Protein AF-A0A7W0YR92-F1 (afdb_monomer_lite)

Secondary structure (DSSP, 8-state):
-HHHHHHHHHHHHHHHTT------------SSPSSPPPB-STTGGGT---B--EEEEEEEETTEEEEEEET-SSEEEE--

Foldseek 3Di:
DVVVVVVVVVVVVVVPPPDCPDDPPDDDDDPPDPDDWAWQPPCVVVVDTDTAFADWDWDDDPQKIWIDTPRRVGIDIGND

Structure (mmCIF, N/CA/C/O backbone):
data_AF-A0A7W0YR92-F1
#
_entry.id   AF-A0A7W0YR92-F1
#
loop_
_atom_site.group_PDB
_atom_site.id
_atom_site.type_symbol
_atom_site.label_atom_id
_atom_site.label_alt_id
_atom_site.label_comp_id
_atom_site.label_asym_id
_atom_site.label_entity_id
_atom_site.label_seq_id
_atom_site.pdbx_PDB_ins_code
_atom_site.Cartn_x
_atom_site.Cartn_y
_atom_site.Cartn_z
_atom_site.occupancy
_atom_site.B_iso_or_equiv
_atom_site.auth_seq_id
_atom_site.auth_comp_id
_atom_site.auth_asym_id
_atom_site.auth_atom_id
_atom_site.pdbx_PDB_model_num
ATOM 1 N N . MET A 1 1 ? -14.810 21.041 60.421 1.00 63.00 1 MET A N 1
ATOM 2 C CA . MET A 1 1 ? -15.368 20.226 59.313 1.00 63.00 1 MET A CA 1
ATOM 3 C C . MET A 1 1 ? -14.311 19.760 58.285 1.00 63.00 1 MET A C 1
ATOM 5 O O . MET A 1 1 ? -14.538 19.902 57.088 1.00 63.00 1 MET A O 1
ATOM 9 N N . PRO A 1 2 ? -13.159 19.189 58.695 1.00 81.06 2 PRO A N 1
ATOM 10 C CA . PRO A 1 2 ? -12.162 18.666 57.749 1.00 81.06 2 PRO A CA 1
ATOM 11 C C . PRO A 1 2 ? -12.565 17.305 57.157 1.00 81.06 2 PRO A C 1
ATOM 13 O O . PRO A 1 2 ? -12.350 17.070 55.974 1.00 81.06 2 PRO A O 1
ATOM 16 N N . LEU A 1 3 ? -13.234 16.455 57.947 1.00 84.12 3 LEU A N 1
ATOM 17 C CA . LEU A 1 3 ? -13.680 15.124 57.525 1.00 84.12 3 LEU A CA 1
ATOM 18 C C . LEU A 1 3 ? -14.680 15.194 56.360 1.00 84.12 3 LEU A C 1
ATOM 20 O O . LEU A 1 3 ? -14.522 14.496 55.369 1.00 84.12 3 LEU A O 1
ATOM 24 N N . VAL A 1 4 ? -15.660 16.100 56.433 1.00 87.19 4 VAL A N 1
ATOM 25 C CA . VAL A 1 4 ? -16.665 16.293 55.371 1.00 87.19 4 VAL A CA 1
ATOM 26 C C . VAL A 1 4 ? -16.011 16.757 54.067 1.00 87.19 4 VAL A C 1
ATOM 28 O O . VAL A 1 4 ? -16.342 16.259 52.998 1.00 87.19 4 VAL A O 1
ATOM 31 N N . ARG A 1 5 ? -15.027 17.661 54.150 1.00 84.81 5 ARG A N 1
ATOM 32 C CA . ARG A 1 5 ? -14.261 18.122 52.982 1.00 84.81 5 ARG A CA 1
ATOM 33 C C . ARG A 1 5 ? -13.425 17.001 52.365 1.00 84.81 5 ARG A C 1
ATOM 35 O O . ARG A 1 5 ? -13.356 16.908 51.145 1.00 84.81 5 ARG A O 1
ATOM 42 N N . PHE A 1 6 ? -12.835 16.144 53.196 1.00 87.88 6 PHE A N 1
ATOM 43 C CA . PHE A 1 6 ? -12.063 14.991 52.741 1.00 87.88 6 PHE A CA 1
ATOM 44 C C . PHE A 1 6 ? -12.947 13.962 52.024 1.00 87.88 6 PHE A C 1
ATOM 46 O O . PHE A 1 6 ? -12.612 13.518 50.932 1.00 87.88 6 PHE A O 1
ATOM 53 N N . VAL A 1 7 ? -14.120 13.654 52.585 1.00 91.38 7 VAL A N 1
ATOM 54 C CA . VAL A 1 7 ? -15.100 12.746 51.969 1.00 91.38 7 VAL A CA 1
ATOM 55 C C . VAL A 1 7 ? -15.582 13.287 50.623 1.00 91.38 7 VAL A C 1
ATOM 57 O O . VAL A 1 7 ? -15.597 12.553 49.640 1.00 91.38 7 VAL A O 1
ATOM 60 N N . ILE A 1 8 ? -15.908 14.580 50.548 1.00 89.19 8 ILE A N 1
ATOM 61 C CA . ILE A 1 8 ? -16.313 15.229 49.294 1.00 89.19 8 ILE A CA 1
ATOM 62 C C . ILE A 1 8 ? -15.198 15.134 48.242 1.00 89.19 8 ILE A C 1
ATOM 64 O O . ILE A 1 8 ? -15.475 14.781 47.098 1.00 89.19 8 ILE A O 1
ATOM 68 N N . ALA A 1 9 ? -13.943 15.388 48.623 1.00 87.31 9 ALA A N 1
AT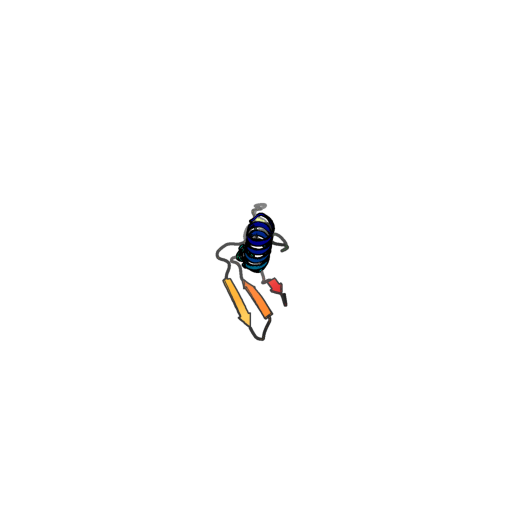OM 69 C CA . ALA A 1 9 ? -12.807 15.297 47.707 1.00 87.31 9 ALA A CA 1
ATOM 70 C C . ALA A 1 9 ? -12.603 13.871 47.162 1.00 87.31 9 ALA A C 1
ATOM 72 O O . ALA A 1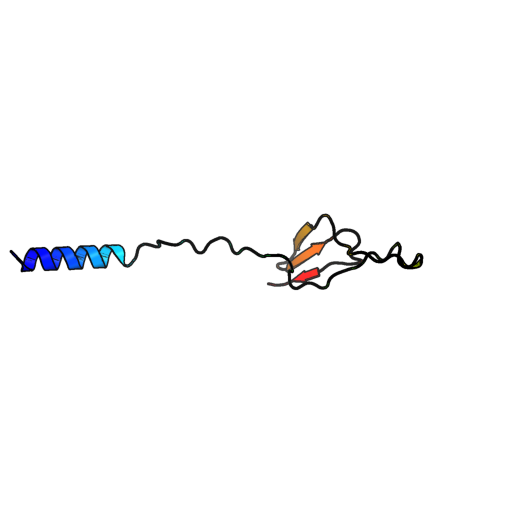 9 ? -12.369 13.704 45.967 1.00 87.31 9 ALA A O 1
ATOM 73 N N . VAL A 1 10 ? -12.751 12.847 48.009 1.00 89.38 10 VAL A N 1
ATOM 74 C CA . VAL A 1 10 ? -12.655 11.437 47.592 1.00 89.38 10 VAL A CA 1
ATOM 75 C C . VAL A 1 10 ? -13.791 11.058 46.639 1.00 89.38 10 VAL A C 1
ATOM 77 O O . VAL A 1 10 ? -13.541 10.418 45.621 1.00 89.38 10 VAL A O 1
ATOM 80 N N . VAL A 1 11 ? -15.024 11.488 46.921 1.00 87.75 11 VAL A N 1
ATOM 81 C CA . VAL A 1 11 ? -16.184 11.219 46.053 1.00 87.75 11 VAL A CA 1
ATOM 82 C C . VAL A 1 11 ? -16.025 11.888 44.685 1.00 87.75 11 VAL A C 1
ATOM 84 O O . VAL A 1 11 ? -16.274 11.252 43.662 1.00 87.75 11 VAL A O 1
ATOM 87 N N . LEU A 1 12 ? -15.556 13.138 44.644 1.00 83.81 12 LEU A N 1
ATOM 88 C CA . LEU A 1 12 ? -15.277 13.851 43.393 1.00 83.81 12 LEU A CA 1
ATOM 89 C C . LEU A 1 12 ? -14.162 13.183 42.577 1.00 83.81 12 LEU A C 1
ATOM 91 O O . LEU A 1 12 ? -14.301 13.053 41.364 1.00 83.81 12 LEU A O 1
ATOM 95 N N . ALA A 1 13 ? -13.087 12.726 43.225 1.00 82.12 13 ALA A N 1
ATOM 96 C CA . ALA A 1 13 ? -11.993 12.027 42.551 1.00 82.12 13 ALA A CA 1
ATOM 97 C C . ALA A 1 13 ? -12.415 10.648 42.007 1.00 82.12 13 ALA A C 1
ATOM 99 O O . ALA A 1 13 ? -12.003 10.254 40.919 1.00 82.12 13 ALA A O 1
ATOM 100 N N . ALA A 1 14 ? -13.271 9.922 42.731 1.00 80.75 14 ALA A N 1
ATOM 101 C CA . ALA A 1 14 ? -13.817 8.649 42.263 1.00 80.75 14 ALA A CA 1
ATOM 102 C C . ALA A 1 14 ? -14.774 8.832 41.070 1.00 80.75 14 ALA A C 1
ATOM 104 O O . ALA A 1 14 ? -14.777 8.013 40.151 1.00 80.75 14 ALA A O 1
ATOM 105 N N . ALA A 1 15 ? -15.546 9.924 41.049 1.00 76.69 15 ALA A N 1
ATOM 106 C CA . ALA A 1 15 ? -16.488 10.224 39.972 1.00 76.69 15 ALA A CA 1
ATOM 107 C C . ALA A 1 15 ? -15.808 10.582 38.634 1.00 76.69 15 ALA A C 1
ATOM 109 O O . ALA A 1 15 ? -16.416 10.407 37.579 1.00 76.69 15 ALA A O 1
ATOM 110 N N . THR A 1 16 ? -14.557 11.054 38.645 1.00 71.00 16 THR A N 1
ATOM 111 C CA . THR A 1 16 ? -13.815 11.418 37.421 1.00 71.00 16 THR A CA 1
ATOM 112 C C . THR A 1 16 ? -12.949 10.290 36.862 1.00 71.00 16 THR A C 1
ATOM 114 O O . THR A 1 16 ? -12.580 10.341 35.691 1.00 71.00 16 THR A O 1
ATOM 117 N N . ALA A 1 17 ? -12.668 9.243 37.645 1.00 67.50 17 ALA A N 1
ATOM 118 C CA . ALA A 1 17 ? -11.779 8.145 37.253 1.00 67.50 17 ALA A CA 1
ATOM 119 C C . ALA A 1 17 ? -12.301 7.278 36.088 1.00 67.50 17 ALA A C 1
ATOM 121 O O . ALA A 1 17 ? -11.533 6.523 35.501 1.00 67.50 17 ALA A O 1
ATOM 122 N N . SER A 1 18 ? -13.595 7.366 35.758 1.00 66.00 18 SER A N 1
ATOM 123 C CA . SER A 1 18 ? -14.251 6.496 34.764 1.00 66.00 18 SER A CA 1
ATOM 124 C C . SER A 1 18 ? -14.807 7.237 33.547 1.00 66.00 18 SER A C 1
ATOM 126 O O . SER A 1 18 ? -15.564 6.654 32.773 1.00 66.00 18 SER A O 1
ATOM 128 N N . LEU A 1 19 ? -14.475 8.517 33.361 1.00 70.50 19 LEU A N 1
ATOM 129 C CA . LEU A 1 19 ? -14.899 9.233 32.161 1.00 70.50 19 LEU A CA 1
ATOM 130 C C . LEU A 1 19 ? -14.021 8.786 30.981 1.00 70.50 19 LEU A C 1
ATOM 132 O O . LEU A 1 19 ? -12.804 8.973 31.049 1.00 70.50 19 LEU A O 1
ATOM 136 N N . PRO A 1 20 ? -14.589 8.226 29.894 1.00 70.75 20 PRO A N 1
ATOM 137 C CA . PRO A 1 20 ? -13.846 8.002 28.659 1.00 70.75 20 PRO A CA 1
ATOM 138 C C . PRO A 1 20 ? -13.491 9.361 28.038 1.00 70.75 20 PRO A C 1
ATOM 140 O O . PRO A 1 20 ? -14.194 9.885 27.181 1.00 70.75 20 PRO A O 1
ATOM 143 N N . ALA A 1 21 ? -12.406 9.967 28.520 1.00 68.56 21 ALA A N 1
ATOM 144 C CA . ALA A 1 21 ? -11.946 11.290 28.103 1.00 68.56 21 ALA A CA 1
ATOM 145 C C . ALA A 1 21 ? -11.272 11.276 26.722 1.00 68.56 21 ALA A C 1
ATOM 147 O O . ALA A 1 21 ? -11.033 12.330 26.136 1.00 68.56 21 ALA A O 1
ATOM 148 N N . GLN A 1 22 ? -10.967 10.092 26.190 1.00 71.38 22 GLN A N 1
ATOM 149 C CA . GLN A 1 22 ? -10.274 9.943 24.923 1.00 71.38 22 GLN A CA 1
ATOM 150 C C . GLN A 1 22 ? -10.952 8.844 24.108 1.00 71.38 22 GLN A C 1
ATOM 152 O O . GLN A 1 22 ? -10.812 7.657 24.392 1.00 71.38 22 GLN A O 1
ATOM 157 N N . SER A 1 23 ? -11.695 9.249 23.076 1.00 70.81 23 SER A N 1
ATOM 158 C CA . SER A 1 23 ? -11.961 8.349 21.957 1.00 70.81 23 SER A CA 1
ATOM 159 C C . SER A 1 23 ? -10.600 7.950 21.403 1.00 70.81 23 SER A C 1
ATOM 161 O O . SER A 1 23 ? 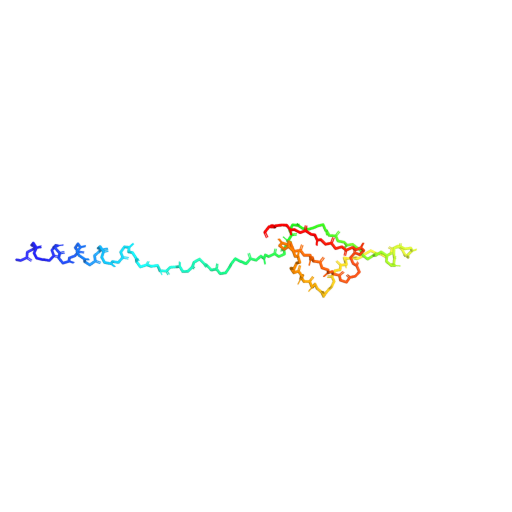-9.830 8.828 21.008 1.00 70.81 23 SER A O 1
ATOM 163 N N . SER A 1 24 ? -10.285 6.654 21.355 1.00 73.06 24 SER A N 1
ATOM 164 C CA . SER A 1 24 ? -9.231 6.184 20.458 1.00 73.06 24 SER A CA 1
ATOM 165 C C . SER A 1 24 ? -9.612 6.711 19.076 1.00 73.06 24 SER A C 1
ATOM 167 O O . SER A 1 24 ? -10.699 6.393 18.591 1.00 73.06 24 SER A O 1
ATOM 169 N N . GLY A 1 25 ? -8.827 7.629 18.512 1.00 73.81 25 GLY A N 1
ATOM 170 C CA . GLY A 1 25 ? -9.149 8.229 17.219 1.00 73.81 25 GLY A CA 1
ATOM 171 C C . GLY A 1 25 ? -9.364 7.154 16.150 1.00 73.81 25 GLY A C 1
ATOM 172 O O . GLY A 1 25 ? -8.978 5.997 16.335 1.00 73.81 25 GLY A O 1
ATOM 173 N N . ALA A 1 26 ? -9.971 7.527 15.021 1.00 77.75 26 ALA A N 1
ATOM 174 C CA . ALA A 1 26 ? -10.021 6.631 13.871 1.00 77.75 26 ALA A CA 1
ATOM 175 C C . ALA A 1 26 ? -8.599 6.137 13.565 1.00 77.75 26 ALA A C 1
ATOM 177 O O . ALA A 1 26 ? -7.660 6.937 13.549 1.00 77.75 26 ALA A O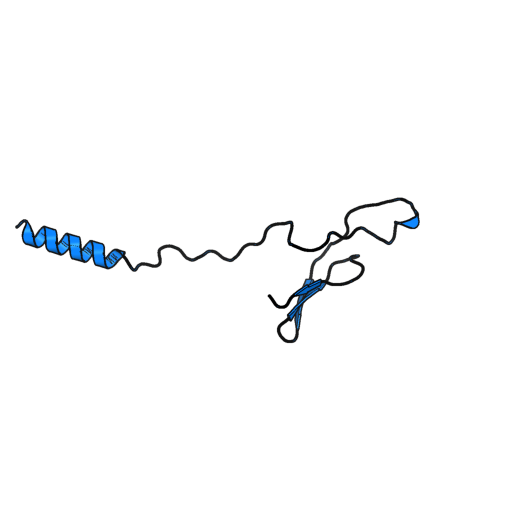 1
ATOM 178 N N . ARG A 1 27 ? -8.431 4.826 13.358 1.00 76.19 27 ARG A N 1
ATOM 179 C CA . ARG A 1 27 ? -7.139 4.266 12.959 1.00 76.19 27 ARG A CA 1
ATOM 180 C C . ARG A 1 27 ? -6.780 4.879 11.610 1.00 76.19 27 ARG A C 1
ATOM 182 O O . ARG A 1 27 ? -7.435 4.604 10.610 1.00 76.19 27 ARG A O 1
ATOM 189 N N . THR A 1 28 ? -5.791 5.762 11.607 1.00 74.19 28 THR A N 1
ATOM 190 C CA . THR A 1 28 ? -5.275 6.368 10.386 1.00 74.19 28 THR A CA 1
ATOM 191 C C . THR A 1 28 ? -4.102 5.546 9.879 1.00 74.19 28 THR A C 1
ATOM 193 O O . THR A 1 28 ? -3.354 4.939 10.647 1.00 74.19 28 THR A O 1
ATOM 196 N N . TYR A 1 29 ? -3.952 5.524 8.563 1.00 73.56 29 TYR A N 1
ATOM 197 C CA . TYR A 1 29 ? -2.852 4.866 7.876 1.00 73.56 29 TYR A CA 1
ATOM 198 C C . TYR A 1 29 ? -2.143 5.941 7.056 1.00 73.56 29 TYR A C 1
ATOM 200 O O . TYR A 1 29 ? -2.801 6.772 6.429 1.00 73.56 29 TYR A O 1
ATOM 208 N N . ALA A 1 30 ? -0.814 5.958 7.096 1.00 72.94 30 ALA A N 1
ATOM 209 C CA . ALA A 1 30 ? -0.001 6.872 6.305 1.00 72.94 30 ALA A CA 1
ATOM 210 C C . ALA A 1 30 ? 0.749 6.096 5.219 1.00 72.94 30 ALA A C 1
ATOM 212 O O . ALA A 1 30 ? 1.057 4.918 5.382 1.00 72.94 30 ALA A O 1
ATOM 213 N N . ASN A 1 31 ? 1.056 6.775 4.118 1.00 67.25 31 ASN A N 1
ATOM 214 C CA . ASN A 1 31 ? 1.961 6.260 3.098 1.00 67.25 31 ASN A CA 1
ATOM 215 C C . ASN A 1 31 ? 3.414 6.261 3.632 1.00 67.25 31 ASN A C 1
ATOM 217 O O . ASN A 1 31 ? 3.813 7.275 4.214 1.00 67.25 31 ASN A O 1
ATOM 221 N N . PRO A 1 32 ? 4.227 5.211 3.393 1.00 69.69 32 PRO A N 1
ATOM 222 C CA . PRO A 1 32 ? 3.902 3.966 2.696 1.00 69.69 32 PRO A CA 1
ATOM 223 C C . PRO A 1 32 ? 3.033 3.019 3.512 1.00 69.69 32 PRO A C 1
ATOM 225 O O . PRO A 1 32 ? 3.359 2.684 4.647 1.00 69.69 32 PRO A O 1
ATOM 228 N N . ILE A 1 33 ? 1.965 2.547 2.879 1.00 78.81 33 ILE A N 1
ATOM 229 C CA . ILE A 1 33 ? 1.289 1.321 3.296 1.00 78.81 33 ILE A CA 1
ATOM 230 C C . ILE A 1 33 ? 2.237 0.155 2.962 1.00 78.81 33 ILE A C 1
ATOM 232 O O . ILE A 1 33 ? 3.016 0.262 2.012 1.00 78.81 33 ILE A O 1
ATOM 236 N N . ASP A 1 34 ? 2.192 -0.928 3.741 1.00 84.75 34 ASP A N 1
ATOM 237 C CA . ASP A 1 34 ? 3.005 -2.137 3.534 1.00 84.75 34 ASP A CA 1
ATOM 238 C C . ASP A 1 34 ? 2.522 -2.937 2.309 1.00 84.75 34 ASP A C 1
ATOM 240 O O . ASP A 1 34 ? 1.895 -3.988 2.409 1.00 84.75 34 ASP A O 1
ATOM 244 N N . ILE A 1 35 ? 2.742 -2.363 1.128 1.00 85.06 35 ILE A N 1
ATOM 245 C CA . ILE A 1 35 ? 2.502 -2.957 -0.185 1.00 85.06 35 ILE A CA 1
ATOM 246 C C . ILE A 1 35 ? 3.721 -2.704 -1.066 1.00 85.06 35 ILE A C 1
ATOM 248 O O . ILE A 1 35 ? 4.416 -1.691 -0.935 1.00 85.06 35 ILE A O 1
ATOM 252 N N . ASP A 1 36 ? 3.993 -3.622 -1.987 1.00 86.56 36 ASP A N 1
ATOM 253 C CA . ASP A 1 36 ? 5.092 -3.453 -2.923 1.00 86.56 36 ASP A CA 1
ATOM 254 C C . ASP A 1 36 ? 4.819 -2.298 -3.898 1.00 86.56 36 ASP A C 1
ATOM 256 O O . ASP A 1 36 ? 3.737 -2.155 -4.471 1.00 86.56 36 ASP A O 1
ATOM 260 N N . TYR A 1 37 ? 5.833 -1.459 -4.108 1.00 84.75 37 TYR A N 1
ATOM 261 C CA . TYR A 1 37 ? 5.755 -0.379 -5.084 1.00 84.75 37 TYR A CA 1
ATOM 262 C C . TYR A 1 37 ? 5.801 -0.940 -6.504 1.00 84.75 37 TYR A C 1
ATOM 264 O O . TYR A 1 37 ? 6.729 -1.663 -6.873 1.00 84.75 37 TYR A O 1
ATOM 272 N N . LYS A 1 38 ? 4.836 -0.538 -7.331 1.00 87.19 38 LYS A N 1
ATOM 273 C CA . LYS A 1 38 ? 4.808 -0.874 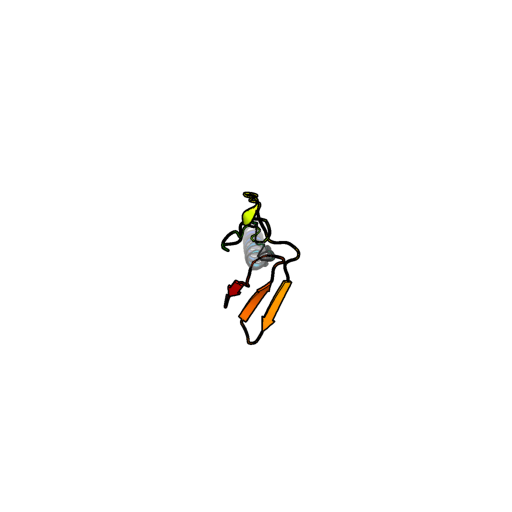-8.757 1.00 87.19 38 LYS A CA 1
ATOM 274 C C . LYS A 1 38 ? 5.405 0.245 -9.604 1.00 87.19 38 LYS A C 1
ATOM 276 O O . LYS A 1 38 ? 5.343 1.426 -9.258 1.00 87.19 38 LYS A O 1
ATOM 281 N N . TYR A 1 39 ? 5.942 -0.143 -10.753 1.00 89.25 39 TYR A N 1
ATOM 282 C CA . TYR A 1 39 ? 6.430 0.755 -11.795 1.00 89.25 39 TYR A CA 1
ATOM 283 C C . TYR A 1 39 ? 5.604 0.560 -13.062 1.00 89.25 39 TYR A C 1
ATOM 285 O O . TYR A 1 39 ? 5.046 -0.517 -13.278 1.00 89.25 39 TYR A O 1
ATOM 293 N N . ASN A 1 40 ? 5.493 1.605 -13.881 1.00 89.12 40 ASN A N 1
ATOM 294 C CA . ASN A 1 40 ? 4.761 1.507 -15.137 1.00 89.12 40 ASN A CA 1
ATOM 295 C C . ASN A 1 40 ? 5.475 0.512 -16.068 1.00 89.12 40 ASN A C 1
ATOM 297 O O . ASN A 1 40 ? 6.673 0.632 -16.323 1.00 89.12 40 ASN A O 1
ATOM 301 N N . TRP A 1 41 ? 4.729 -0.482 -16.547 1.00 87.44 41 TRP A N 1
ATOM 302 C CA . TRP A 1 41 ? 5.251 -1.532 -17.4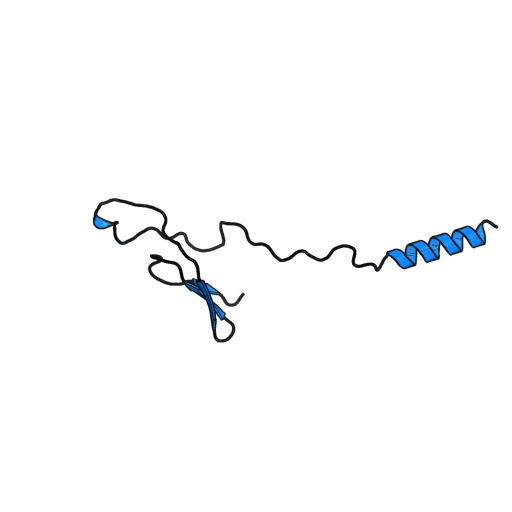20 1.00 87.44 41 TRP A CA 1
ATOM 303 C C . TRP A 1 41 ? 5.096 -1.196 -18.912 1.00 87.44 41 TRP A C 1
ATOM 305 O O . TRP A 1 41 ? 5.836 -1.726 -19.736 1.00 87.44 41 TRP A O 1
ATOM 315 N N . GLU A 1 42 ? 4.174 -0.301 -19.269 1.00 89.88 42 GLU A N 1
ATOM 316 C CA . GLU A 1 42 ? 3.820 0.039 -20.653 1.00 89.88 42 GLU A CA 1
ATOM 317 C C . GLU A 1 42 ? 4.984 0.713 -21.394 1.00 89.88 42 GLU A C 1
ATOM 319 O O . GLU A 1 42 ? 5.201 0.466 -22.579 1.00 89.88 42 GLU A O 1
ATOM 324 N N . GLN A 1 43 ? 5.767 1.535 -20.689 1.00 90.56 43 GLN A N 1
ATOM 325 C CA . GLN A 1 43 ? 6.904 2.274 -21.257 1.00 90.56 43 GLN A CA 1
ATOM 326 C C . GLN A 1 43 ? 8.261 1.630 -20.948 1.00 90.56 43 GLN A C 1
ATOM 328 O O . GLN A 1 43 ? 9.312 2.202 -21.244 1.00 90.56 43 GLN A O 1
ATOM 333 N N . HIS A 1 44 ? 8.261 0.408 -20.407 1.00 88.31 44 HIS A N 1
ATOM 334 C CA . HIS A 1 44 ? 9.494 -0.288 -20.043 1.00 88.31 44 HIS A CA 1
ATOM 335 C C . HIS A 1 44 ? 10.427 -0.483 -21.251 1.00 88.31 44 HIS A C 1
ATOM 337 O O . HIS A 1 44 ? 11.630 -0.250 -21.157 1.00 88.31 44 HIS A O 1
ATOM 343 N N . ASN A 1 45 ? 9.863 -0.800 -22.424 1.00 92.31 45 ASN A N 1
ATOM 344 C CA . ASN A 1 45 ? 10.616 -0.987 -23.672 1.00 92.31 45 ASN A CA 1
ATOM 345 C C . ASN A 1 45 ? 11.273 0.300 -24.202 1.00 92.31 45 ASN A C 1
ATOM 347 O O . ASN A 1 45 ? 12.125 0.234 -25.084 1.00 92.31 45 ASN A O 1
ATOM 351 N N . GLN A 1 46 ? 10.883 1.466 -23.682 1.00 95.38 46 GLN A N 1
ATOM 352 C CA . GLN A 1 46 ? 11.481 2.761 -24.014 1.00 95.38 46 GLN A CA 1
ATOM 353 C C . GLN A 1 46 ? 12.593 3.151 -23.026 1.00 95.38 46 GLN A C 1
ATOM 355 O O . GLN A 1 46 ? 13.156 4.237 -23.134 1.00 95.38 46 GLN A O 1
ATOM 360 N N . GLY A 1 47 ? 12.906 2.291 -22.048 1.00 94.50 47 GLY A N 1
ATOM 361 C CA . GLY A 1 47 ? 13.855 2.594 -20.975 1.00 94.50 47 GLY A CA 1
ATOM 362 C C . GLY A 1 47 ? 13.330 3.618 -19.964 1.00 94.50 47 GLY A C 1
ATOM 363 O O . GLY A 1 47 ? 14.111 4.158 -19.182 1.00 94.50 47 GLY A O 1
ATOM 364 N N . ILE A 1 48 ? 12.023 3.901 -19.971 1.00 93.00 48 ILE A N 1
ATOM 365 C CA . ILE A 1 48 ? 11.384 4.870 -19.078 1.00 93.00 48 ILE A CA 1
ATOM 366 C C . ILE A 1 48 ? 10.859 4.134 -17.841 1.00 93.00 48 ILE A C 1
ATOM 368 O O . ILE A 1 48 ? 10.181 3.114 -17.951 1.00 93.00 48 ILE A O 1
ATOM 372 N N . SER A 1 49 ? 11.165 4.660 -16.651 1.00 90.38 49 SER A N 1
ATOM 373 C CA . SER A 1 49 ? 10.751 4.075 -15.373 1.00 90.38 49 SER A CA 1
ATOM 374 C C . SER A 1 49 ? 10.213 5.143 -14.426 1.00 90.38 49 SER A C 1
ATOM 376 O O . SER A 1 49 ? 10.912 6.090 -14.068 1.00 90.38 49 SER A O 1
ATOM 378 N N . TYR A 1 50 ? 8.959 4.980 -14.007 1.00 90.00 50 TYR A N 1
ATOM 379 C CA . TYR A 1 50 ? 8.305 5.804 -12.995 1.00 90.00 50 TYR A CA 1
ATOM 380 C C . TYR A 1 50 ? 7.320 4.968 -12.181 1.00 90.00 50 TYR A C 1
ATOM 382 O O . TYR A 1 50 ? 6.863 3.907 -12.619 1.00 90.00 50 TYR A O 1
ATOM 390 N N . ARG A 1 51 ? 7.011 5.450 -10.974 1.00 88.56 51 ARG A N 1
ATOM 391 C CA . ARG A 1 51 ? 6.061 4.793 -10.073 1.00 88.56 51 ARG A CA 1
ATOM 392 C C . ARG A 1 51 ? 4.678 4.756 -10.711 1.00 88.56 51 ARG A C 1
ATOM 394 O O . ARG A 1 51 ? 4.217 5.757 -11.249 1.00 88.56 51 ARG A O 1
ATOM 401 N N . SER A 1 52 ? 4.037 3.602 -10.615 1.00 87.38 52 SER A N 1
ATOM 402 C CA . SER A 1 52 ? 2.656 3.400 -11.031 1.00 87.38 52 SER A CA 1
ATOM 403 C C . SER A 1 52 ? 1.745 3.324 -9.811 1.00 87.38 52 SER A C 1
ATOM 405 O O . SER A 1 52 ? 2.205 3.054 -8.700 1.00 87.38 52 SER A O 1
ATOM 407 N N . GLY A 1 53 ? 0.454 3.538 -10.036 1.00 87.00 53 GLY A N 1
ATOM 408 C CA . GLY A 1 53 ? -0.576 3.396 -9.022 1.00 87.00 53 GLY A CA 1
ATOM 409 C C . GLY A 1 53 ? -1.395 4.669 -8.821 1.00 87.00 53 GLY A C 1
ATOM 410 O O . GLY A 1 53 ? -1.098 5.462 -7.932 1.00 87.00 53 GLY A O 1
ATOM 411 N N . ALA A 1 54 ? -2.432 4.847 -9.641 1.00 88.50 54 ALA A N 1
ATOM 412 C CA . ALA A 1 54 ? -3.432 5.908 -9.502 1.00 88.50 54 ALA A CA 1
ATOM 413 C C . ALA A 1 54 ? -4.820 5.326 -9.179 1.00 88.50 54 ALA A C 1
ATOM 415 O O . ALA A 1 54 ? -5.052 4.134 -9.382 1.00 88.50 54 ALA A O 1
ATOM 416 N N . ASP A 1 55 ? -5.728 6.176 -8.697 1.00 93.19 55 ASP A N 1
ATOM 417 C CA . ASP A 1 55 ? -7.157 5.877 -8.520 1.00 93.19 55 ASP A CA 1
ATOM 418 C C . ASP A 1 55 ? -7.446 4.564 -7.759 1.00 93.19 55 ASP A C 1
ATOM 420 O O . ASP A 1 55 ? -8.089 3.659 -8.296 1.00 93.19 55 ASP A O 1
ATOM 424 N N . PRO A 1 56 ? -6.951 4.411 -6.514 1.00 91.56 56 PRO A N 1
ATOM 425 C CA . PRO A 1 56 ? -7.147 3.181 -5.760 1.00 91.56 56 PRO A CA 1
ATOM 426 C C . PRO A 1 56 ? -8.633 2.938 -5.460 1.00 91.56 56 PRO A C 1
ATOM 428 O O . PRO A 1 56 ? -9.337 3.821 -4.969 1.00 91.56 56 PRO A O 1
ATOM 431 N N . VAL A 1 57 ? -9.086 1.704 -5.681 1.00 95.19 57 VAL A N 1
ATOM 432 C CA . VAL A 1 57 ? -10.421 1.221 -5.308 1.00 95.19 57 VAL A CA 1
ATOM 433 C C . VAL A 1 57 ? -10.275 -0.008 -4.423 1.00 95.19 57 VAL A C 1
ATOM 435 O O . VAL A 1 57 ? -9.614 -0.976 -4.797 1.00 95.19 57 VAL A O 1
ATOM 438 N N . ILE A 1 58 ? -10.923 0.015 -3.258 1.00 93.94 58 ILE A N 1
ATOM 439 C CA . ILE A 1 58 ? -10.972 -1.121 -2.335 1.00 93.94 58 ILE A CA 1
ATOM 440 C C . ILE A 1 58 ? -12.362 -1.749 -2.387 1.00 93.94 58 ILE A C 1
ATOM 442 O O . ILE A 1 58 ? -13.370 -1.059 -2.241 1.00 93.94 58 ILE A O 1
ATOM 446 N N . VAL A 1 59 ? -12.411 -3.069 -2.557 1.00 96.69 59 VAL A N 1
ATOM 447 C CA . VAL A 1 59 ? -13.638 -3.869 -2.525 1.00 96.69 59 VAL A CA 1
ATOM 448 C C . VAL A 1 59 ? -13.547 -4.872 -1.384 1.00 96.69 59 VAL A C 1
ATOM 450 O O . VAL A 1 59 ? -12.564 -5.602 -1.279 1.00 96.69 59 VAL A O 1
ATOM 453 N N . ASN A 1 60 ? -14.589 -4.944 -0.556 1.00 96.94 60 ASN A N 1
ATOM 454 C CA . ASN A 1 60 ? -14.768 -6.061 0.366 1.00 96.94 60 ASN A CA 1
ATOM 455 C C . ASN A 1 60 ? -15.591 -7.151 -0.331 1.00 96.94 60 ASN A C 1
ATOM 457 O O . ASN A 1 60 ? -16.723 -6.909 -0.755 1.00 96.94 60 ASN A O 1
ATOM 461 N N . HIS A 1 61 ? -15.022 -8.346 -0.459 1.00 96.62 61 HIS A N 1
ATOM 462 C CA . HIS A 1 61 ? -15.706 -9.496 -1.029 1.00 96.62 61 HIS A CA 1
ATOM 463 C C . HIS A 1 61 ? -15.420 -10.747 -0.204 1.00 96.62 61 HIS A C 1
ATOM 465 O O . HIS A 1 61 ? -14.270 -11.143 -0.047 1.00 96.62 61 HIS A O 1
ATOM 471 N N . ARG A 1 62 ? -16.484 -11.393 0.294 1.00 96.50 62 ARG A N 1
ATOM 472 C CA . ARG A 1 62 ? -16.410 -12.631 1.099 1.00 96.50 62 ARG A CA 1
ATOM 473 C C . ARG A 1 62 ? -15.507 -12.517 2.338 1.00 96.50 62 ARG A C 1
ATOM 475 O O . ARG A 1 62 ? -14.873 -13.491 2.720 1.00 96.50 62 ARG A O 1
ATOM 482 N N . GLY A 1 63 ? -15.495 -11.348 2.981 1.00 95.94 63 GLY A N 1
ATOM 483 C CA . GLY A 1 63 ? -14.717 -11.119 4.200 1.00 95.94 63 GLY A CA 1
ATOM 484 C C . GLY A 1 63 ? -13.250 -10.776 3.951 1.00 95.94 63 GLY A C 1
ATOM 485 O O . GLY A 1 63 ? -12.473 -10.781 4.895 1.00 95.94 63 GLY A O 1
ATOM 486 N N . GLU A 1 64 ? -12.874 -10.470 2.709 1.00 97.31 64 GLU A N 1
ATOM 487 C CA . GLU A 1 64 ? -11.507 -10.098 2.344 1.00 97.31 64 GLU A CA 1
ATOM 488 C C . GLU A 1 64 ? -11.487 -8.792 1.557 1.00 97.31 64 GLU A C 1
ATOM 490 O O . GLU A 1 64 ? -12.428 -8.469 0.824 1.00 97.31 64 GLU A O 1
ATOM 495 N N . PHE A 1 65 ? -10.397 -8.047 1.706 1.00 95.00 65 PHE A N 1
ATOM 496 C CA . PHE A 1 65 ? -10.176 -6.774 1.040 1.00 95.00 65 PHE A CA 1
ATOM 497 C C . PHE A 1 65 ? -9.348 -6.971 -0.221 1.00 95.00 65 PHE A C 1
ATOM 499 O O . PHE A 1 65 ? -8.288 -7.594 -0.194 1.00 95.00 65 PHE A O 1
ATOM 506 N N . PHE A 1 66 ? -9.817 -6.394 -1.321 1.00 95.81 66 PHE A N 1
ATOM 507 C CA . PHE A 1 66 ? -9.120 -6.367 -2.599 1.00 95.81 66 PHE A CA 1
ATOM 508 C C . PHE A 1 66 ? -8.864 -4.918 -2.994 1.00 95.81 66 PHE A C 1
ATOM 510 O O . PHE A 1 66 ? -9.810 -4.139 -3.103 1.00 95.81 66 PHE A O 1
ATOM 517 N N . LEU A 1 67 ? -7.600 -4.565 -3.210 1.00 94.25 67 LEU A N 1
ATOM 518 C CA . LEU A 1 67 ? -7.181 -3.242 -3.664 1.00 94.25 67 LEU A CA 1
ATOM 519 C C . LEU A 1 67 ? -6.804 -3.312 -5.145 1.00 94.25 67 LEU A C 1
ATOM 521 O O . LEU A 1 67 ? -5.859 -4.005 -5.527 1.00 94.25 67 LEU A O 1
ATOM 525 N N . PHE A 1 68 ? -7.527 -2.549 -5.957 1.00 94.25 68 PHE A N 1
ATOM 526 C CA . PHE A 1 68 ? -7.266 -2.349 -7.376 1.00 94.25 68 PHE A CA 1
ATOM 527 C C . PHE A 1 68 ? -6.703 -0.953 -7.586 1.00 94.25 68 PHE A C 1
ATOM 529 O O . PHE A 1 68 ? -7.192 0.012 -7.003 1.00 94.25 68 PHE A O 1
ATOM 536 N N . VAL A 1 69 ? -5.670 -0.850 -8.415 1.00 92.81 69 VAL A N 1
ATOM 537 C CA . VAL A 1 69 ? -4.998 0.416 -8.699 1.00 92.81 69 VAL A CA 1
ATOM 538 C C . VAL A 1 69 ? -4.660 0.459 -10.186 1.00 92.81 69 VAL A C 1
ATOM 540 O O . VAL A 1 69 ? -4.277 -0.554 -10.772 1.00 92.81 69 VAL A O 1
ATOM 543 N N . THR A 1 70 ? -4.806 1.620 -10.814 1.00 91.38 70 THR A N 1
ATOM 544 C CA . THR A 1 70 ? -4.534 1.809 -12.242 1.00 91.38 70 THR A CA 1
ATOM 545 C C . THR A 1 70 ? -3.074 1.482 -12.577 1.00 91.38 70 THR A C 1
ATOM 547 O O . THR A 1 70 ? -2.153 1.928 -11.892 1.00 91.38 70 THR A O 1
ATOM 550 N N . VAL A 1 71 ? -2.865 0.701 -13.648 1.00 88.56 71 VAL A N 1
ATOM 551 C CA . VAL A 1 71 ? -1.542 0.315 -14.189 1.00 88.56 71 VAL A CA 1
ATOM 552 C C . VAL A 1 71 ? -0.648 -0.405 -13.153 1.00 88.56 71 VAL A C 1
ATOM 554 O O . VAL A 1 71 ? 0.578 -0.325 -13.180 1.00 88.56 71 VAL A O 1
ATOM 557 N N . SER A 1 72 ? -1.247 -1.155 -12.227 1.00 87.69 72 SER A N 1
ATOM 558 C CA . SER A 1 72 ? -0.528 -1.970 -11.229 1.00 87.69 72 SER A CA 1
ATOM 559 C C . SER A 1 72 ? -0.049 -3.333 -11.753 1.00 87.69 72 SER A C 1
ATOM 561 O O . SER A 1 72 ? 0.786 -3.976 -11.116 1.00 87.69 72 SER A O 1
ATOM 563 N N . GLY A 1 73 ? -0.608 -3.806 -12.875 1.00 86.62 73 GLY A N 1
ATOM 564 C CA . GLY A 1 73 ? -0.388 -5.165 -13.385 1.00 86.62 73 GLY A CA 1
ATOM 565 C C . GLY A 1 73 ? -1.030 -6.268 -12.529 1.00 86.62 73 GLY A C 1
ATOM 566 O O . GLY A 1 73 ? -0.674 -7.433 -12.681 1.00 86.62 73 GLY A O 1
ATOM 567 N N . GLY A 1 74 ? -1.950 -5.921 -11.620 1.00 90.25 74 GLY A N 1
ATOM 568 C CA . GLY A 1 74 ? -2.604 -6.870 -10.718 1.00 90.25 74 GLY A CA 1
ATOM 569 C C . GLY A 1 74 ? -3.425 -6.197 -9.615 1.00 90.25 74 GLY A C 1
ATOM 570 O O . GLY A 1 74 ? -3.906 -5.076 -9.769 1.00 90.25 74 GLY A O 1
ATOM 571 N N . TYR A 1 75 ? -3.588 -6.883 -8.489 1.00 93.56 75 TYR A N 1
ATOM 572 C CA . TYR A 1 75 ? -4.292 -6.374 -7.312 1.00 93.56 75 TYR A CA 1
ATOM 573 C C . TYR A 1 75 ? -3.625 -6.885 -6.034 1.00 93.56 75 TYR A C 1
ATOM 575 O O . TYR A 1 75 ? -2.903 -7.883 -6.059 1.00 93.56 75 TYR A O 1
ATOM 583 N N . TRP A 1 76 ? -3.903 -6.219 -4.917 1.00 94.19 76 TRP A N 1
ATOM 584 C CA . TRP A 1 76 ? -3.517 -6.685 -3.586 1.00 94.19 76 TRP A CA 1
ATOM 585 C C . TRP A 1 76 ? -4.724 -7.285 -2.881 1.00 94.19 76 TRP A C 1
ATOM 587 O O . TRP A 1 76 ? -5.862 -6.882 -3.127 1.00 94.19 76 TRP A O 1
ATOM 597 N N . ARG A 1 77 ? -4.471 -8.254 -2.005 1.00 94.88 77 ARG A N 1
ATOM 598 C CA . ARG A 1 77 ? -5.486 -8.947 -1.214 1.00 94.88 77 ARG A CA 1
ATOM 599 C C . ARG A 1 77 ? -5.034 -8.998 0.238 1.00 94.88 77 ARG A C 1
ATOM 601 O O . ARG A 1 77 ? -3.875 -9.314 0.488 1.00 94.88 77 ARG A O 1
ATOM 608 N N . SER A 1 78 ? -5.948 -8.731 1.160 1.00 92.81 78 SER A N 1
ATOM 609 C CA . SER A 1 78 ? -5.707 -8.796 2.602 1.00 92.81 78 SER A CA 1
ATOM 610 C C . SER A 1 78 ? -6.930 -9.370 3.328 1.00 92.81 78 SER A C 1
ATOM 612 O O . SER A 1 78 ? -8.068 -9.196 2.882 1.00 92.81 78 SER A O 1
ATOM 614 N N . SER A 1 79 ? -6.676 -10.080 4.426 1.00 93.88 79 SER A N 1
ATOM 615 C CA . SER A 1 79 ? -7.681 -10.618 5.354 1.00 93.88 79 SER A CA 1
ATOM 616 C C . SER A 1 79 ? -7.779 -9.816 6.659 1.00 93.88 79 SER A C 1
ATOM 618 O O . SER A 1 79 ? -8.450 -10.263 7.588 1.00 93.88 79 SER A O 1
ATOM 620 N N . ASP A 1 80 ? -7.040 -8.708 6.751 1.00 84.50 80 ASP A N 1
ATOM 621 C CA . ASP A 1 80 ? -6.753 -7.979 7.995 1.00 84.50 80 ASP A CA 1
ATOM 622 C C . ASP A 1 80 ? -7.896 -7.065 8.458 1.00 84.50 80 ASP A C 1
ATOM 624 O O . ASP A 1 80 ? -8.718 -6.643 7.612 1.00 84.50 80 ASP A O 1
#

pLDDT: mean 85.55, std 9.05, range [63.0, 97.31]

Radius of gyration: 26.7 Å; chains: 1; bounding box: 30×33×83 Å

Sequence (80 aa):
MPLVRFVIAVVLAAATASLPAQSSGARTYANPIDIDYKYNWEQHNQGISYRSGADPVIVNHRGEFFLFVTVSGGYWRSSD